Protein AF-A0A6D2K6C4-F1 (afdb_monomer)

Foldseek 3Di:
DCVVPVPDPLAQLQPGHGDDPCCLQAVPPLNVLLQDDPPPRDGPVVLVVLLPPPVDDPLVSVLSVLLSVLSSVLSVVQSVCVVVPHDHDHSVVNNVVSLVVSVVVLVVCVVVVPPSSVCNNVVSVVVD

pLDDT: mean 85.39, std 11.04, range [53.41, 95.69]

Organism: NCBI:txid1685480

Radius of gyration: 16.22 Å; Cα contacts (8 Å, |Δi|>4): 106; chains: 1; bounding box: 40×29×42 Å

InterPro domains:
  IPR026960 Reverse transcriptase zinc-binding domain [PF13966] (2-35)

Sequence (128 aa):
MLSWNIGATGSCIFCGEMESRNHLFLDCEYSEEVWYGEVLLGKWEDMTDLLLDEEQDMIPLFILKYAFQTTVYWIWRERNGRRHGDKPALPTRMQQFIDKQIPNRLTSIRKMGDGRYKAGLQTWFANS

Secondary structure (DSSP, 8-state):
-GGG-TTS-SB-TTTSSB--HHIIIIISHHHHTTS-SGGG-S-HHHHHHHHH-TTS-HHHHHHHHHHHHHHHHHHHHHHHHHHTTPPPPPHHHHHHHHHHHHHHHHHHHHHTT-GGGTTHHHHHHHH-

Structure (mmCIF, N/CA/C/O backbone):
data_AF-A0A6D2K6C4-F1
#
_entry.id   AF-A0A6D2K6C4-F1
#
loop_
_atom_site.group_PDB
_atom_site.id
_atom_site.type_symbol
_atom_site.label_atom_id
_atom_site.label_alt_id
_atom_site.label_comp_id
_atom_site.label_asym_id
_atom_site.label_entity_id
_atom_site.label_seq_id
_atom_site.pdbx_PDB_ins_code
_atom_site.Cartn_x
_atom_site.Cartn_y
_atom_site.Cartn_z
_atom_site.occupancy
_atom_site.B_iso_or_equiv
_atom_site.auth_seq_id
_atom_site.auth_comp_id
_atom_site.auth_asym_id
_atom_site.auth_atom_id
_atom_site.pdbx_PDB_model_num
ATOM 1 N N . MET A 1 1 ? 3.465 -15.328 -11.849 1.00 54.50 1 MET A N 1
ATOM 2 C CA . MET A 1 1 ? 3.067 -14.323 -12.864 1.00 54.50 1 MET A CA 1
ATOM 3 C C . MET A 1 1 ? 3.536 -14.678 -14.277 1.00 54.50 1 MET A C 1
ATOM 5 O O . MET A 1 1 ? 2.765 -14.458 -15.199 1.00 54.50 1 MET A O 1
ATOM 9 N N . LEU A 1 2 ? 4.714 -15.290 -14.464 1.00 55.38 2 LEU A N 1
ATOM 10 C CA . LEU A 1 2 ? 5.190 -15.759 -15.781 1.00 55.38 2 LEU A CA 1
ATOM 11 C C . LEU A 1 2 ? 4.366 -16.902 -16.407 1.00 55.38 2 LEU A C 1
ATOM 13 O O . LEU A 1 2 ? 4.303 -17.011 -17.625 1.00 55.38 2 LEU A O 1
ATOM 17 N N . SER A 1 3 ? 3.679 -17.714 -15.598 1.00 58.47 3 SER A N 1
ATOM 18 C CA . SER A 1 3 ? 2.859 -18.838 -16.081 1.00 58.47 3 SER A CA 1
ATOM 19 C C . SER A 1 3 ? 1.669 -18.430 -16.958 1.00 58.47 3 SER A C 1
ATOM 21 O O . SER A 1 3 ? 1.153 -19.259 -17.697 1.00 58.47 3 SER A O 1
ATOM 23 N N . TRP A 1 4 ? 1.239 -17.167 -16.891 1.00 56.78 4 TRP A N 1
ATOM 24 C CA . TRP A 1 4 ? 0.088 -16.653 -17.640 1.00 56.78 4 TRP A CA 1
ATOM 25 C C . TRP A 1 4 ? 0.481 -15.787 -18.841 1.00 56.78 4 TRP A C 1
ATOM 27 O O . TRP A 1 4 ? -0.388 -15.400 -19.617 1.00 56.78 4 TRP A O 1
ATOM 37 N N . ASN A 1 5 ? 1.766 -15.447 -18.996 1.00 58.19 5 ASN A N 1
ATOM 38 C CA . ASN A 1 5 ? 2.212 -14.571 -20.075 1.00 58.19 5 ASN A CA 1
ATOM 39 C C . ASN A 1 5 ? 3.666 -14.878 -20.464 1.00 58.19 5 ASN A C 1
ATOM 41 O O . ASN A 1 5 ? 4.604 -14.227 -20.008 1.00 58.19 5 ASN A O 1
ATOM 45 N N . ILE A 1 6 ? 3.828 -15.905 -21.302 1.00 56.00 6 ILE A N 1
ATOM 46 C CA . ILE A 1 6 ? 5.114 -16.503 -21.707 1.00 56.00 6 ILE A CA 1
ATOM 47 C C . ILE A 1 6 ? 6.035 -15.489 -22.423 1.00 56.00 6 ILE A C 1
ATOM 49 O O . ILE A 1 6 ? 7.249 -15.659 -22.423 1.00 56.00 6 ILE A O 1
ATOM 53 N N . GLY A 1 7 ? 5.478 -14.410 -22.990 1.00 56.88 7 GLY A N 1
ATOM 54 C CA . GLY A 1 7 ? 6.234 -13.334 -23.649 1.00 56.88 7 GLY A CA 1
ATOM 55 C C . GLY A 1 7 ? 6.576 -12.130 -22.762 1.00 56.88 7 GLY A C 1
ATOM 56 O O . GLY A 1 7 ? 7.207 -11.190 -23.239 1.00 56.88 7 GLY A O 1
ATOM 57 N N . ALA A 1 8 ? 6.151 -12.112 -21.496 1.00 65.06 8 ALA A N 1
ATOM 58 C CA . ALA A 1 8 ? 6.486 -11.024 -20.586 1.00 65.06 8 ALA A CA 1
ATOM 59 C C . ALA A 1 8 ? 7.912 -11.196 -20.054 1.00 65.06 8 ALA A C 1
ATOM 61 O O . ALA A 1 8 ? 8.287 -12.281 -19.610 1.00 65.06 8 ALA A O 1
ATOM 62 N N . THR A 1 9 ? 8.691 -10.112 -20.030 1.00 68.06 9 THR A N 1
ATOM 63 C CA . THR A 1 9 ? 9.965 -10.110 -19.313 1.00 68.06 9 THR A CA 1
ATOM 64 C C . THR A 1 9 ? 9.704 -10.485 -17.855 1.00 68.06 9 THR A C 1
ATOM 66 O O . THR A 1 9 ? 8.817 -9.934 -17.195 1.00 68.06 9 THR A O 1
ATOM 69 N N . GLY A 1 10 ? 10.471 -11.453 -17.353 1.00 83.69 10 GLY A N 1
ATOM 70 C CA . GLY A 1 10 ? 10.444 -11.850 -15.945 1.00 83.69 10 GLY A CA 1
ATOM 71 C C . GLY A 1 10 ? 11.041 -10.806 -15.013 1.00 83.69 10 GLY A C 1
ATOM 72 O O . GLY A 1 10 ? 11.198 -11.097 -13.836 1.00 83.69 10 GLY A O 1
ATOM 73 N N . SER A 1 11 ? 11.388 -9.624 -15.527 1.00 91.75 11 SER A N 1
ATOM 74 C CA . SER A 1 11 ? 11.892 -8.506 -14.752 1.00 91.75 11 SER A CA 1
ATOM 75 C C . SER A 1 11 ? 10.767 -7.626 -14.203 1.00 91.75 11 SER A C 1
ATOM 77 O O . SER A 1 11 ? 9.717 -7.435 -14.827 1.00 91.75 11 SER A O 1
ATOM 79 N N . CYS A 1 12 ? 11.005 -7.077 -13.020 1.00 93.56 12 CYS A N 1
ATOM 80 C CA . CYS A 1 12 ? 10.180 -6.096 -12.354 1.00 93.56 12 CYS A CA 1
ATOM 81 C C . CYS A 1 12 ? 10.267 -4.782 -13.123 1.00 93.56 12 CYS A C 1
ATOM 83 O O . CYS A 1 12 ? 11.354 -4.279 -13.400 1.00 93.56 12 CYS A O 1
ATOM 85 N N . ILE A 1 13 ? 9.116 -4.200 -13.458 1.00 93.94 13 ILE A N 1
ATOM 86 C CA . ILE A 1 13 ? 9.066 -2.947 -14.228 1.00 93.94 13 ILE A CA 1
ATOM 87 C C . ILE A 1 13 ? 9.543 -1.730 -13.414 1.00 93.94 13 ILE A C 1
ATOM 89 O O . ILE A 1 13 ? 9.752 -0.657 -13.973 1.00 93.94 13 ILE A O 1
ATOM 93 N N . PHE A 1 14 ? 9.674 -1.873 -12.095 1.00 94.88 14 PHE A N 1
ATOM 94 C CA . PHE A 1 14 ? 10.074 -0.785 -11.211 1.00 94.88 14 PHE A CA 1
ATOM 95 C C . PHE A 1 14 ? 11.593 -0.661 -11.072 1.00 94.88 14 PHE A C 1
ATOM 97 O O . PHE A 1 14 ? 12.098 0.451 -11.187 1.00 94.88 14 PHE A O 1
ATOM 104 N N . CYS A 1 15 ? 12.310 -1.774 -10.887 1.00 94.19 15 CYS A N 1
ATOM 105 C CA . CYS A 1 15 ? 13.760 -1.777 -10.634 1.00 94.19 15 CYS A CA 1
ATOM 106 C C . CYS A 1 15 ? 14.579 -2.671 -11.586 1.00 94.19 15 CYS A C 1
ATOM 108 O O . CYS A 1 15 ? 15.803 -2.602 -11.590 1.00 94.19 15 CYS A O 1
ATOM 110 N N . GLY A 1 16 ? 13.938 -3.510 -12.408 1.00 93.00 16 GLY A N 1
ATOM 111 C CA . GLY A 1 16 ? 14.611 -4.383 -13.379 1.00 93.00 16 GLY A CA 1
ATOM 112 C C . GLY A 1 16 ? 15.058 -5.759 -12.862 1.00 93.00 16 GLY A C 1
ATOM 113 O O . GLY A 1 16 ? 15.429 -6.599 -13.683 1.00 93.00 16 GLY A O 1
ATOM 114 N N . GLU A 1 17 ? 14.982 -6.034 -11.557 1.00 92.94 17 GLU A N 1
ATOM 115 C CA . GLU A 1 17 ? 15.291 -7.353 -10.970 1.00 92.94 17 GLU A CA 1
ATOM 116 C C . GLU A 1 17 ? 14.248 -8.425 -11.314 1.00 92.94 17 GLU A C 1
ATOM 118 O O . GLU A 1 17 ? 13.241 -8.132 -11.946 1.00 92.94 17 GLU A O 1
ATOM 123 N N . MET A 1 18 ? 14.444 -9.684 -10.908 1.00 91.81 18 MET A N 1
ATOM 124 C CA . MET A 1 18 ? 13.468 -10.748 -11.168 1.00 91.81 18 MET A CA 1
ATOM 125 C C . MET A 1 18 ? 12.143 -10.506 -10.421 1.00 91.81 18 MET A C 1
ATOM 127 O O . MET A 1 18 ? 12.086 -10.492 -9.195 1.00 91.81 18 MET A O 1
ATOM 131 N N . GLU A 1 19 ? 11.044 -10.382 -11.165 1.00 91.50 19 GLU A N 1
ATOM 132 C CA . GLU A 1 19 ? 9.711 -10.166 -10.608 1.00 91.50 19 GLU A CA 1
ATOM 133 C C . GLU A 1 19 ? 9.166 -11.459 -9.980 1.00 91.50 19 GLU A C 1
ATOM 135 O O . GLU A 1 19 ? 8.847 -12.438 -10.662 1.00 91.50 19 GLU A O 1
ATOM 140 N N . SER A 1 20 ? 8.980 -11.431 -8.664 1.00 91.44 20 SER A N 1
ATOM 141 C CA . SER A 1 20 ? 8.198 -12.404 -7.899 1.00 91.44 20 SER A CA 1
ATOM 142 C C . SER A 1 20 ? 7.027 -11.700 -7.199 1.00 91.44 20 SER A C 1
ATOM 144 O O . SER A 1 20 ? 6.905 -10.480 -7.272 1.00 91.44 20 SER A O 1
ATOM 146 N N . ARG A 1 21 ? 6.131 -12.445 -6.533 1.00 90.56 21 ARG A N 1
ATOM 147 C CA . ARG A 1 21 ? 5.068 -11.831 -5.712 1.00 90.56 21 ARG A CA 1
ATOM 148 C C . ARG A 1 21 ? 5.685 -10.981 -4.600 1.00 90.56 21 ARG A C 1
ATOM 150 O O . ARG A 1 21 ? 5.330 -9.818 -4.470 1.00 90.56 21 ARG A O 1
ATOM 157 N N . ASN A 1 22 ? 6.595 -11.575 -3.833 1.00 90.31 22 ASN A N 1
ATOM 158 C CA . ASN A 1 22 ? 7.216 -10.909 -2.693 1.00 90.31 22 ASN A CA 1
ATOM 159 C C . ASN A 1 22 ? 8.051 -9.722 -3.172 1.00 90.31 22 ASN A C 1
ATOM 161 O O . ASN A 1 22 ? 7.868 -8.6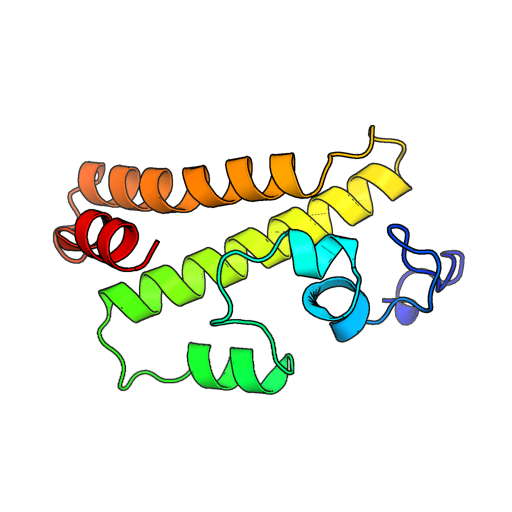30 -2.663 1.00 90.31 22 ASN A O 1
ATOM 165 N N . HIS A 1 23 ? 8.801 -9.875 -4.265 1.00 91.81 23 HIS A N 1
ATOM 166 C CA . HIS A 1 23 ? 9.542 -8.753 -4.825 1.00 91.81 23 HIS A CA 1
ATOM 167 C C . HIS A 1 23 ? 8.615 -7.628 -5.293 1.00 91.81 23 HIS A C 1
ATOM 169 O O . HIS A 1 23 ? 8.785 -6.484 -4.894 1.00 91.81 23 HIS A O 1
ATOM 175 N N . LEU A 1 24 ? 7.592 -7.935 -6.100 1.00 93.19 24 LEU A N 1
ATOM 176 C CA . LEU A 1 24 ? 6.695 -6.907 -6.625 1.00 93.19 24 LEU A CA 1
ATOM 177 C C . LEU A 1 24 ? 6.000 -6.125 -5.510 1.00 93.19 24 LEU A C 1
ATOM 179 O O . LEU A 1 24 ? 5.818 -4.922 -5.651 1.00 93.19 24 LEU A O 1
ATOM 183 N N . PHE A 1 25 ? 5.559 -6.796 -4.450 1.00 91.94 25 PHE A N 1
ATOM 184 C CA . PHE A 1 25 ? 4.758 -6.147 -3.422 1.00 91.94 25 PHE A CA 1
ATOM 185 C C . PHE A 1 25 ? 5.569 -5.666 -2.230 1.00 91.94 25 PHE A C 1
ATOM 187 O O . PHE A 1 25 ? 5.111 -4.719 -1.619 1.00 91.94 25 PHE A O 1
ATOM 194 N N . LEU A 1 26 ? 6.715 -6.261 -1.901 1.00 89.62 26 LEU A N 1
ATOM 195 C CA . LEU A 1 26 ? 7.401 -6.075 -0.615 1.00 89.62 26 LEU A CA 1
ATOM 196 C C . LEU A 1 26 ? 8.887 -5.733 -0.776 1.00 89.62 26 LEU A C 1
ATOM 198 O O . LEU A 1 26 ? 9.334 -4.762 -0.184 1.00 89.62 26 LEU A O 1
ATOM 202 N N . ASP A 1 27 ? 9.632 -6.494 -1.587 1.00 90.12 27 ASP A N 1
ATOM 203 C CA . ASP A 1 27 ? 11.104 -6.378 -1.629 1.00 90.12 27 ASP A CA 1
ATOM 204 C C . ASP A 1 27 ? 11.619 -5.348 -2.655 1.00 90.12 27 ASP A C 1
ATOM 206 O O . ASP A 1 27 ? 12.804 -5.032 -2.689 1.00 90.12 27 ASP A O 1
ATOM 210 N N . CYS A 1 28 ? 10.767 -4.867 -3.563 1.00 93.00 28 CYS A N 1
ATOM 211 C CA . CYS A 1 28 ? 11.157 -3.865 -4.551 1.00 93.00 28 CYS A CA 1
ATOM 212 C C . CYS A 1 28 ? 11.238 -2.479 -3.903 1.00 93.00 28 CYS A C 1
ATOM 214 O O . CYS A 1 28 ? 10.253 -2.047 -3.317 1.00 93.00 28 CYS A O 1
ATOM 216 N N . GLU A 1 29 ? 12.335 -1.746 -4.129 1.00 92.62 29 GLU A N 1
ATOM 217 C CA . GLU A 1 29 ? 12.562 -0.374 -3.629 1.00 92.62 29 GLU A CA 1
ATOM 218 C C . GLU A 1 29 ? 11.353 0.551 -3.852 1.00 92.62 29 GLU A C 1
ATOM 220 O O . GLU A 1 29 ? 10.884 1.216 -2.934 1.00 92.62 29 GLU A O 1
ATOM 225 N N . TYR A 1 30 ? 10.761 0.517 -5.054 1.00 93.81 30 TYR A N 1
ATOM 226 C CA . TYR A 1 30 ? 9.549 1.288 -5.341 1.00 93.81 30 TYR A CA 1
ATOM 227 C C . TYR A 1 30 ? 8.390 0.913 -4.415 1.00 93.81 30 TYR A C 1
ATOM 229 O O . TYR A 1 30 ? 7.663 1.785 -3.958 1.00 93.81 30 TYR A O 1
ATOM 237 N N . SER A 1 31 ? 8.172 -0.380 -4.187 1.00 92.44 31 SER A N 1
ATOM 238 C CA . SER A 1 31 ? 7.052 -0.874 -3.389 1.00 92.44 31 S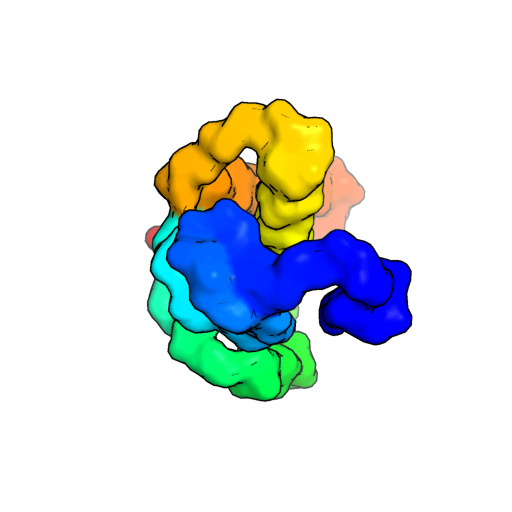ER A CA 1
ATOM 239 C C . SER A 1 31 ? 7.284 -0.668 -1.898 1.00 92.44 31 SER A C 1
ATOM 241 O O . SER A 1 31 ? 6.341 -0.298 -1.204 1.00 92.44 31 SER A O 1
ATOM 243 N N . GLU A 1 32 ? 8.519 -0.836 -1.426 1.00 89.69 32 GLU A N 1
ATOM 244 C CA . GLU A 1 32 ? 8.940 -0.522 -0.059 1.00 89.69 32 GLU A CA 1
ATOM 245 C C . GLU A 1 32 ? 8.634 0.943 0.277 1.00 89.69 32 GLU A C 1
ATOM 247 O O . GLU A 1 32 ? 7.984 1.222 1.282 1.00 89.69 32 GLU A O 1
ATOM 252 N N . GLU A 1 33 ? 8.964 1.868 -0.630 1.00 90.12 33 GLU A N 1
ATOM 253 C CA . GLU A 1 33 ? 8.601 3.280 -0.495 1.00 90.12 33 GLU A CA 1
ATOM 254 C C . GLU A 1 33 ? 7.090 3.544 -0.575 1.00 90.12 33 GLU A C 1
ATOM 256 O O . GLU A 1 33 ? 6.639 4.602 -0.154 1.00 90.12 33 GLU A O 1
ATOM 261 N N . VAL A 1 34 ? 6.277 2.655 -1.151 1.00 90.69 34 VAL A N 1
ATOM 262 C CA . VAL A 1 34 ? 4.819 2.858 -1.243 1.00 90.69 34 VAL A CA 1
ATOM 263 C C . VAL A 1 34 ? 4.099 2.438 0.035 1.00 90.69 34 VAL A C 1
ATOM 265 O O . VAL A 1 34 ? 3.035 2.991 0.334 1.00 90.69 34 VAL A O 1
ATOM 268 N N . TRP A 1 35 ? 4.635 1.479 0.789 1.00 86.62 35 TRP A N 1
ATOM 269 C CA . TRP A 1 35 ? 4.028 1.076 2.052 1.00 86.62 35 TRP A CA 1
ATOM 270 C C . TRP A 1 35 ? 4.016 2.229 3.056 1.00 86.62 35 TRP A C 1
ATOM 272 O O . TRP A 1 35 ? 4.932 3.047 3.136 1.00 86.62 35 TRP A O 1
ATOM 282 N N . TYR A 1 36 ? 2.923 2.297 3.812 1.00 65.06 36 TYR A N 1
ATOM 283 C CA . TYR A 1 36 ? 2.750 3.248 4.897 1.00 65.06 36 TYR A CA 1
ATOM 284 C C . TYR A 1 36 ? 3.037 2.543 6.222 1.00 65.06 36 TYR A C 1
ATOM 286 O O . TYR A 1 36 ? 2.318 1.612 6.587 1.00 65.06 36 TYR A O 1
ATOM 294 N N . GLY A 1 37 ? 4.058 3.011 6.941 1.00 60.47 37 GLY A N 1
ATOM 295 C CA . GLY A 1 37 ? 4.430 2.500 8.258 1.00 60.47 37 GLY A CA 1
ATOM 296 C C . GLY A 1 37 ? 5.155 1.148 8.232 1.00 60.47 37 GLY A C 1
ATOM 297 O O . GLY A 1 37 ? 4.930 0.295 7.378 1.00 60.47 37 GLY A O 1
ATOM 298 N N . GLU A 1 38 ? 6.019 0.938 9.224 1.00 53.41 38 GLU A N 1
ATOM 299 C CA . GLU A 1 38 ? 6.838 -0.277 9.376 1.00 53.41 38 GLU A CA 1
ATOM 300 C C . GLU A 1 38 ? 6.013 -1.551 9.640 1.00 53.41 38 GLU A C 1
ATOM 302 O O . GLU A 1 38 ? 6.526 -2.660 9.522 1.00 53.41 38 GLU A O 1
ATOM 307 N N . VAL A 1 39 ? 4.723 -1.409 9.972 1.00 53.53 39 VAL A N 1
ATOM 308 C CA . VAL A 1 39 ? 3.833 -2.492 10.439 1.00 53.53 39 VAL A CA 1
ATOM 309 C C . VAL A 1 39 ? 3.652 -3.621 9.415 1.00 53.53 39 VAL A C 1
ATOM 311 O O . VAL A 1 39 ? 3.235 -4.715 9.784 1.00 53.53 39 VAL A O 1
ATOM 314 N N . LEU A 1 40 ? 3.978 -3.393 8.141 1.00 60.28 40 LEU A N 1
ATOM 315 C CA . LEU A 1 40 ? 3.796 -4.375 7.068 1.00 60.28 40 LEU A CA 1
ATOM 316 C C . LEU A 1 40 ? 5.097 -4.738 6.339 1.00 60.28 40 LEU A C 1
ATOM 318 O O . LEU A 1 40 ? 5.041 -5.346 5.275 1.00 60.28 40 LEU A O 1
ATOM 322 N N . LEU A 1 41 ? 6.268 -4.398 6.883 1.00 60.94 41 LEU A N 1
ATOM 323 C CA . LEU A 1 41 ? 7.549 -4.779 6.283 1.00 60.94 41 LEU A CA 1
ATOM 324 C C . LEU A 1 41 ? 7.985 -6.149 6.829 1.00 60.94 41 LEU A C 1
ATOM 326 O O . LEU A 1 41 ? 8.549 -6.263 7.914 1.00 60.94 41 LEU A O 1
ATOM 330 N N . GLY A 1 42 ? 7.674 -7.211 6.086 1.00 68.12 42 GLY A N 1
ATOM 331 C CA . GLY A 1 42 ? 7.959 -8.599 6.463 1.00 68.12 42 GLY A CA 1
ATOM 332 C C . GLY A 1 42 ? 7.740 -9.566 5.304 1.00 68.12 42 GLY A C 1
ATOM 333 O O . GLY A 1 42 ? 7.637 -9.148 4.151 1.00 68.12 42 GLY A O 1
ATOM 334 N N . LYS A 1 43 ? 7.646 -10.873 5.577 1.00 79.31 43 LYS A N 1
ATOM 335 C CA . LYS A 1 43 ? 7.266 -11.835 4.533 1.00 79.31 43 LYS A CA 1
ATOM 336 C C . LYS A 1 43 ? 5.770 -11.733 4.265 1.00 79.31 43 LYS A C 1
ATOM 338 O O . LYS A 1 43 ? 4.981 -11.385 5.139 1.00 79.31 43 LYS A O 1
ATOM 343 N N . TRP A 1 44 ? 5.369 -12.090 3.048 1.00 85.44 44 TRP A N 1
ATOM 344 C CA . TRP A 1 44 ? 3.956 -12.128 2.670 1.00 85.44 44 TRP A CA 1
ATOM 345 C C . TRP A 1 44 ? 3.130 -12.993 3.631 1.00 85.44 44 TRP A C 1
ATOM 347 O O . TRP A 1 44 ? 1.992 -12.658 3.946 1.00 85.44 44 TRP A O 1
ATOM 357 N N . GLU A 1 45 ? 3.717 -14.097 4.088 1.00 87.62 45 GLU A N 1
ATOM 358 C CA . GLU A 1 45 ? 3.112 -15.042 5.021 1.00 87.62 45 GLU A CA 1
ATOM 359 C C . GLU A 1 45 ? 2.804 -14.387 6.379 1.00 87.62 45 GLU A C 1
ATOM 361 O O . GLU A 1 45 ? 1.680 -14.499 6.866 1.00 87.62 45 GLU A O 1
ATOM 366 N N . ASP A 1 46 ? 3.738 -13.600 6.920 1.00 83.81 46 ASP A N 1
ATOM 367 C CA . ASP A 1 46 ? 3.561 -12.898 8.199 1.00 83.81 46 ASP A CA 1
ATOM 368 C C . ASP A 1 46 ? 2.404 -11.885 8.120 1.00 83.81 46 ASP A C 1
ATOM 370 O O . ASP A 1 46 ? 1.595 -11.759 9.041 1.00 83.81 46 ASP A O 1
ATOM 374 N N . MET A 1 47 ? 2.269 -11.193 6.981 1.00 83.69 47 MET A N 1
ATOM 375 C CA . MET A 1 47 ? 1.137 -10.291 6.742 1.00 83.69 47 MET A CA 1
ATOM 376 C C . MET A 1 47 ? -0.175 -11.050 6.657 1.00 83.69 47 MET A C 1
ATOM 378 O O . MET A 1 47 ? -1.177 -10.598 7.203 1.00 83.69 47 MET A O 1
ATOM 382 N N . THR A 1 48 ? -0.202 -12.193 5.968 1.00 86.44 48 THR A N 1
ATOM 383 C CA . THR A 1 48 ? -1.429 -12.989 5.896 1.00 86.44 48 THR A CA 1
ATOM 384 C C . THR A 1 48 ? -1.847 -13.503 7.264 1.00 86.44 48 THR A C 1
ATOM 386 O O . THR A 1 48 ? -3.036 -13.443 7.563 1.00 86.44 48 THR A O 1
ATOM 389 N N . ASP A 1 49 ? -0.903 -13.916 8.105 1.00 88.81 49 ASP A N 1
ATOM 390 C CA . ASP A 1 49 ? -1.197 -14.375 9.462 1.00 88.81 49 ASP A CA 1
ATOM 391 C C . ASP A 1 49 ? -1.769 -13.232 10.312 1.00 88.81 49 ASP A C 1
ATOM 393 O O . ASP A 1 49 ? -2.831 -13.386 10.914 1.00 88.81 49 ASP A O 1
ATOM 397 N N . LEU A 1 50 ? -1.158 -12.041 10.259 1.00 86.38 50 LEU A N 1
ATOM 398 C CA . LEU A 1 50 ? -1.659 -10.851 10.956 1.00 86.38 50 LEU A CA 1
ATOM 399 C C . LEU A 1 50 ? -3.066 -10.438 10.488 1.00 86.38 50 LEU A C 1
ATOM 401 O O . LEU A 1 50 ? -3.885 -9.979 11.279 1.00 86.38 50 LEU A O 1
ATOM 405 N N . LEU A 1 51 ? -3.362 -10.591 9.195 1.00 88.12 51 LEU A N 1
ATOM 406 C CA . LEU A 1 51 ? -4.674 -10.277 8.623 1.00 88.12 51 LEU A CA 1
ATOM 407 C C . LEU A 1 51 ? -5.743 -11.321 8.972 1.00 88.12 51 LEU A C 1
ATOM 409 O O . LEU A 1 51 ? -6.936 -11.018 8.890 1.00 88.12 51 LEU A O 1
ATOM 413 N N . LEU A 1 52 ? -5.350 -12.549 9.298 1.00 89.56 52 LEU A N 1
ATOM 414 C CA . LEU A 1 52 ? -6.262 -13.638 9.654 1.00 89.56 52 LEU A CA 1
ATOM 415 C C . LEU A 1 52 ? -6.492 -13.751 11.164 1.00 89.56 52 LEU A C 1
ATOM 417 O O . LEU A 1 52 ? -7.403 -14.465 11.574 1.00 89.56 52 LEU A O 1
ATOM 421 N N . ASP A 1 53 ? -5.721 -13.026 11.967 1.00 88.75 53 ASP A N 1
ATOM 422 C CA . ASP A 1 53 ? -5.884 -12.942 13.411 1.00 88.75 53 ASP A CA 1
ATOM 423 C C . ASP A 1 53 ? -7.177 -12.192 13.793 1.00 88.75 53 ASP A C 1
ATOM 425 O O . ASP A 1 53 ? -7.262 -10.961 13.777 1.00 88.75 53 ASP A O 1
ATOM 429 N N . GLU A 1 54 ? -8.221 -12.962 14.109 1.00 84.69 54 GLU A N 1
ATOM 430 C CA . GLU A 1 54 ? -9.521 -12.448 14.550 1.00 84.69 54 GLU A CA 1
ATOM 431 C C . GLU A 1 54 ? -9.573 -12.123 16.053 1.00 84.69 54 GLU A C 1
ATOM 433 O O . GLU A 1 54 ? -10.605 -11.643 16.522 1.00 84.69 54 GLU A O 1
ATOM 438 N N . GLU A 1 55 ? -8.488 -12.335 16.812 1.00 88.94 55 GLU A N 1
ATOM 439 C CA . GLU A 1 55 ? -8.417 -11.910 18.219 1.00 88.94 55 GLU A CA 1
ATOM 440 C C . GLU A 1 55 ? -8.267 -10.383 18.350 1.00 88.94 55 GLU A C 1
ATOM 442 O O . GLU A 1 55 ? -8.517 -9.812 19.414 1.00 88.94 55 GLU A O 1
ATOM 447 N N . GLN A 1 56 ? -7.908 -9.704 17.256 1.00 84.56 56 GLN A N 1
ATOM 448 C CA . GLN A 1 56 ? -7.766 -8.253 17.192 1.00 84.56 56 GLN A CA 1
ATOM 449 C C . GLN A 1 56 ? -9.110 -7.519 17.211 1.00 84.56 56 GLN A C 1
ATOM 451 O O . GLN A 1 56 ? -10.121 -7.961 16.657 1.00 84.56 56 GLN A O 1
ATOM 456 N N . ASP A 1 57 ? -9.093 -6.303 17.759 1.00 89.31 57 ASP A N 1
ATOM 457 C CA . ASP A 1 57 ? -10.242 -5.406 17.709 1.00 89.31 57 ASP A CA 1
ATOM 458 C C . ASP A 1 57 ? -10.707 -5.167 16.260 1.00 89.31 57 ASP A C 1
ATOM 460 O O . ASP A 1 57 ? -9.925 -4.863 15.355 1.00 89.31 57 ASP A O 1
ATOM 464 N N . MET A 1 58 ? -12.027 -5.217 16.052 1.00 89.50 58 MET A N 1
ATOM 465 C CA . MET A 1 58 ? -12.662 -5.123 14.730 1.00 89.50 58 MET A CA 1
ATOM 466 C C . MET A 1 58 ? -12.205 -3.904 13.910 1.00 89.50 58 MET A C 1
ATOM 468 O O . MET A 1 58 ? -12.036 -4.004 12.695 1.00 89.50 58 MET A O 1
ATOM 472 N N . ILE A 1 59 ? -12.060 -2.734 14.544 1.00 89.62 59 ILE A N 1
ATOM 473 C CA . ILE A 1 59 ? -11.733 -1.482 13.846 1.00 89.62 59 ILE A CA 1
ATOM 474 C C . ILE A 1 59 ? -10.262 -1.465 13.390 1.00 89.62 59 ILE A C 1
ATOM 476 O O . ILE A 1 59 ? -10.050 -1.257 12.193 1.00 89.62 59 ILE A O 1
ATOM 480 N N . PRO A 1 60 ? -9.261 -1.695 14.267 1.00 88.50 60 PRO A N 1
ATOM 481 C CA . PRO A 1 60 ? -7.874 -1.902 13.850 1.00 88.50 60 PRO A CA 1
ATOM 482 C C . PRO A 1 60 ? -7.723 -2.979 12.774 1.00 88.50 60 PRO A C 1
ATOM 484 O O . PRO A 1 60 ? -7.125 -2.702 11.736 1.00 88.50 60 PRO A O 1
ATOM 487 N N . LEU A 1 61 ? -8.350 -4.148 12.951 1.00 89.81 61 LEU A N 1
ATOM 488 C CA . LEU A 1 61 ? -8.280 -5.240 11.978 1.00 89.81 61 LEU A CA 1
ATOM 489 C C . LEU A 1 61 ? -8.877 -4.842 10.621 1.00 89.81 61 LEU A C 1
ATOM 491 O O . LEU A 1 61 ? -8.332 -5.163 9.566 1.00 89.81 61 LEU A O 1
ATOM 495 N N . PHE A 1 62 ? -9.992 -4.105 10.621 1.00 90.06 62 PHE A N 1
ATOM 496 C CA . PHE A 1 62 ? -10.577 -3.568 9.394 1.00 90.06 62 PHE A CA 1
ATOM 497 C C . PHE A 1 62 ? -9.640 -2.577 8.698 1.00 90.06 62 PHE A C 1
ATOM 499 O O . PHE A 1 62 ? -9.468 -2.656 7.482 1.00 90.06 62 PHE A O 1
ATOM 506 N N . ILE A 1 63 ? -9.052 -1.644 9.451 1.00 89.12 63 ILE A N 1
ATOM 507 C CA . ILE A 1 63 ? -8.114 -0.652 8.917 1.00 89.12 63 ILE A CA 1
ATOM 508 C C . ILE A 1 63 ? -6.905 -1.358 8.309 1.00 89.12 63 ILE A C 1
ATOM 510 O O . ILE A 1 63 ? -6.560 -1.064 7.168 1.00 89.12 63 ILE A O 1
ATOM 514 N N . LEU A 1 64 ? -6.330 -2.326 9.022 1.00 88.44 64 LEU A N 1
ATOM 515 C CA . LEU A 1 64 ? -5.203 -3.130 8.568 1.00 88.44 64 LEU A CA 1
ATOM 516 C C . LEU A 1 64 ? -5.528 -3.865 7.258 1.00 88.44 64 LEU A C 1
ATOM 518 O O . LEU A 1 64 ? -4.821 -3.703 6.262 1.00 88.44 64 LEU A O 1
ATOM 522 N N . LYS A 1 65 ? -6.649 -4.601 7.219 1.00 89.69 65 LYS A N 1
ATOM 523 C CA . LYS A 1 65 ? -7.135 -5.303 6.015 1.00 89.69 65 LYS A CA 1
ATOM 524 C C . LYS A 1 65 ? -7.336 -4.358 4.841 1.00 89.69 65 LYS A C 1
ATOM 526 O O . LYS A 1 65 ? -6.932 -4.661 3.717 1.00 89.69 65 LYS A O 1
ATOM 531 N N . TYR A 1 66 ? -7.963 -3.215 5.091 1.00 90.56 66 TYR A N 1
ATOM 532 C CA . TYR A 1 66 ? -8.271 -2.255 4.043 1.00 90.56 66 TYR A CA 1
ATOM 533 C C . TYR A 1 66 ? -7.014 -1.547 3.523 1.00 90.56 66 TYR A C 1
ATOM 535 O O . TYR A 1 66 ? -6.892 -1.357 2.311 1.00 90.56 66 TYR A O 1
ATOM 543 N N . ALA A 1 67 ? -6.072 -1.199 4.404 1.00 88.75 67 ALA A N 1
ATOM 544 C CA . ALA A 1 67 ? -4.780 -0.630 4.038 1.00 88.75 67 ALA A CA 1
ATOM 545 C C . ALA A 1 67 ? -3.984 -1.613 3.173 1.00 88.75 67 ALA A C 1
ATOM 547 O O . ALA A 1 67 ? -3.620 -1.271 2.050 1.00 88.75 67 ALA A O 1
ATOM 548 N N . PHE A 1 68 ? -3.840 -2.862 3.627 1.00 90.00 68 PHE A N 1
ATOM 549 C CA . PHE A 1 68 ? -3.175 -3.924 2.873 1.00 90.00 68 PHE A CA 1
ATOM 550 C C . PHE A 1 68 ? -3.782 -4.111 1.478 1.00 90.00 68 PHE A C 1
ATOM 552 O O . PHE A 1 68 ? -3.079 -4.041 0.468 1.00 90.00 68 PHE A O 1
ATOM 559 N N . GLN A 1 69 ? -5.106 -4.287 1.400 1.00 91.44 69 GLN A N 1
ATOM 560 C CA . GLN A 1 69 ? -5.801 -4.477 0.127 1.00 91.44 69 GLN A CA 1
ATOM 561 C C . GLN A 1 69 ? -5.609 -3.280 -0.813 1.00 91.44 69 GLN A C 1
ATOM 563 O O . GLN A 1 69 ? -5.390 -3.460 -2.013 1.00 91.44 69 GLN A O 1
ATOM 568 N N . THR A 1 70 ? -5.703 -2.062 -0.275 1.00 91.81 70 THR A N 1
ATOM 569 C CA . THR A 1 70 ? -5.550 -0.828 -1.047 1.00 91.81 70 THR A CA 1
ATOM 570 C C . THR A 1 70 ? -4.138 -0.733 -1.619 1.00 91.81 70 THR A C 1
ATOM 572 O O . THR A 1 70 ? -3.993 -0.535 -2.826 1.00 91.81 70 THR A O 1
ATOM 575 N N . THR A 1 71 ? -3.106 -0.940 -0.802 1.00 91.69 71 THR A N 1
ATOM 576 C CA . THR A 1 71 ? -1.707 -0.857 -1.237 1.00 91.69 71 THR A CA 1
ATOM 577 C C . THR A 1 71 ? -1.375 -1.893 -2.307 1.00 91.69 71 THR A C 1
ATOM 579 O O . THR A 1 71 ? -0.906 -1.526 -3.386 1.00 91.69 71 THR A O 1
ATOM 582 N N . VAL A 1 72 ? -1.718 -3.168 -2.080 1.00 92.69 72 VAL A N 1
ATOM 583 C CA . VAL A 1 72 ? -1.507 -4.248 -3.063 1.00 92.69 72 VAL A CA 1
ATOM 584 C C . VAL A 1 72 ? -2.188 -3.922 -4.393 1.00 92.69 72 VAL A C 1
ATOM 586 O O . VAL A 1 72 ? -1.585 -4.067 -5.459 1.00 92.69 72 VAL A O 1
ATOM 589 N N . TYR A 1 73 ? -3.435 -3.445 -4.347 1.00 94.00 73 TYR A N 1
ATOM 590 C CA . TYR A 1 73 ? -4.170 -3.062 -5.549 1.00 94.00 73 TYR A CA 1
ATOM 591 C C . TYR A 1 73 ? -3.471 -1.934 -6.319 1.00 94.00 73 TYR A C 1
ATOM 593 O O . TYR A 1 73 ? -3.318 -2.030 -7.538 1.00 94.00 73 TYR A O 1
ATOM 601 N N . TRP A 1 74 ? -3.043 -0.873 -5.634 1.00 93.75 74 TRP A N 1
ATOM 602 C CA . TRP A 1 74 ? -2.426 0.284 -6.282 1.00 93.75 74 TRP A CA 1
ATOM 603 C C . TRP A 1 74 ? -1.045 -0.026 -6.860 1.00 93.75 74 TRP A C 1
ATOM 605 O O . TRP A 1 74 ? -0.776 0.383 -7.990 1.00 93.75 74 TRP A O 1
ATOM 615 N N . ILE A 1 75 ? -0.224 -0.821 -6.167 1.00 94.44 75 ILE A N 1
ATOM 616 C CA . ILE A 1 75 ? 1.055 -1.322 -6.696 1.00 94.44 75 ILE A CA 1
ATOM 617 C C . ILE A 1 75 ? 0.813 -2.155 -7.959 1.00 94.44 75 ILE A C 1
ATOM 619 O O . ILE A 1 75 ? 1.439 -1.928 -8.996 1.00 94.44 75 ILE A O 1
ATOM 623 N N . TRP A 1 76 ? -0.139 -3.092 -7.913 1.00 95.31 76 TRP A N 1
ATOM 624 C CA . TRP A 1 76 ? -0.469 -3.924 -9.070 1.00 95.31 76 TRP A CA 1
ATOM 625 C C . TRP A 1 76 ? -0.992 -3.093 -10.252 1.00 95.31 76 TRP A C 1
ATOM 627 O O . TRP A 1 76 ? -0.600 -3.319 -11.402 1.00 95.31 76 TRP A O 1
ATOM 637 N N . ARG A 1 77 ? -1.851 -2.104 -9.979 1.00 95.25 77 ARG A N 1
ATOM 638 C CA . ARG A 1 77 ? -2.382 -1.178 -10.985 1.00 95.25 77 ARG A CA 1
ATOM 639 C C . ARG A 1 77 ? -1.267 -0.363 -11.633 1.00 95.25 77 ARG A C 1
ATOM 641 O O . ARG A 1 77 ? -1.241 -0.271 -12.855 1.00 95.25 77 ARG A O 1
ATOM 648 N N . GLU A 1 78 ? -0.354 0.191 -10.842 1.00 95.69 78 GLU A N 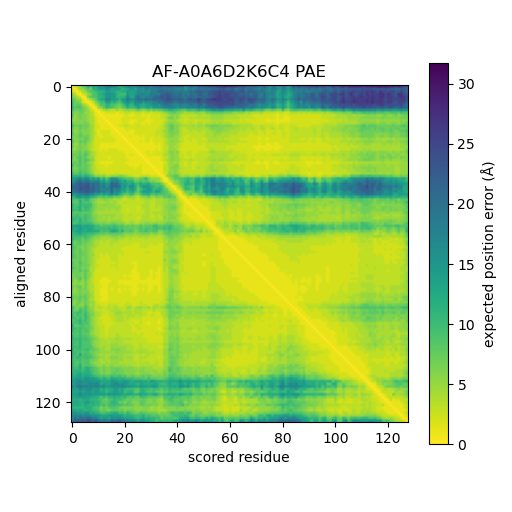1
ATOM 649 C CA . GLU A 1 78 ? 0.803 0.952 -11.326 1.00 95.69 78 GLU A CA 1
ATOM 650 C C . GLU A 1 78 ? 1.720 0.086 -12.191 1.00 95.69 78 GLU A C 1
ATOM 652 O O . GLU A 1 78 ? 2.077 0.469 -13.307 1.00 95.69 78 GLU A O 1
ATOM 657 N N . ARG A 1 79 ? 2.042 -1.126 -11.720 1.00 94.50 79 ARG A N 1
ATOM 658 C CA . ARG A 1 79 ? 2.838 -2.110 -12.462 1.00 94.50 79 ARG A CA 1
ATOM 659 C C . ARG A 1 79 ? 2.234 -2.375 -13.837 1.00 94.50 79 ARG A C 1
ATOM 661 O O . ARG A 1 79 ? 2.952 -2.399 -14.838 1.00 94.50 79 ARG A O 1
ATOM 668 N N . ASN A 1 80 ? 0.923 -2.593 -13.901 1.00 93.88 80 ASN A N 1
ATOM 669 C CA . ASN A 1 80 ? 0.239 -2.835 -15.168 1.00 93.88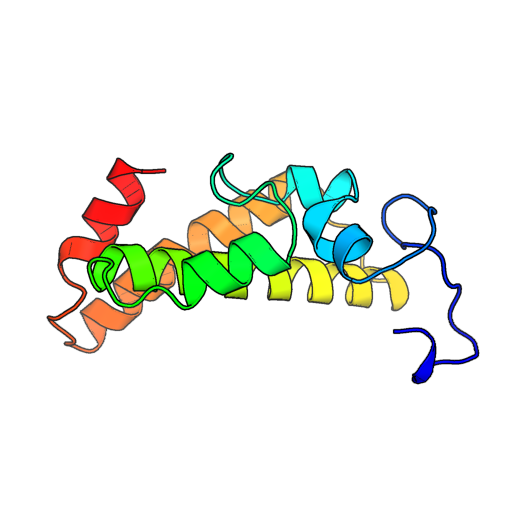 80 ASN A CA 1
ATOM 670 C C . ASN A 1 80 ? 0.182 -1.590 -16.046 1.00 93.88 80 ASN A C 1
ATOM 672 O O . ASN A 1 80 ? 0.464 -1.698 -17.235 1.00 93.88 80 ASN A O 1
ATOM 676 N N . GLY A 1 81 ? -0.113 -0.425 -15.470 1.00 94.88 81 GLY A N 1
ATOM 677 C CA . GLY A 1 81 ? -0.111 0.843 -16.193 1.00 94.88 81 GLY A CA 1
ATOM 678 C C . GLY A 1 81 ? 1.218 1.068 -16.908 1.00 94.88 81 GLY A C 1
ATOM 679 O O . GLY A 1 81 ? 1.238 1.224 -18.127 1.00 94.88 81 GLY A O 1
ATOM 680 N N . ARG A 1 82 ? 2.348 0.964 -16.193 1.00 94.31 82 ARG A N 1
ATOM 681 C CA . ARG A 1 82 ? 3.688 1.121 -16.792 1.00 94.31 82 ARG A CA 1
ATOM 682 C C . ARG A 1 82 ? 3.952 0.133 -17.924 1.00 94.31 82 ARG A C 1
ATOM 684 O O . ARG A 1 82 ? 4.486 0.519 -18.960 1.00 94.31 82 ARG A O 1
ATOM 691 N N . ARG A 1 83 ? 3.546 -1.131 -17.764 1.00 90.38 83 ARG A N 1
ATOM 692 C CA . ARG A 1 83 ? 3.674 -2.150 -18.825 1.00 90.38 83 ARG A CA 1
ATOM 693 C C . ARG A 1 83 ? 2.830 -1.842 -20.061 1.00 90.38 83 ARG A C 1
ATOM 695 O O . ARG A 1 83 ? 3.188 -2.279 -21.150 1.00 90.38 83 ARG A O 1
ATOM 702 N N . HIS A 1 84 ? 1.740 -1.100 -19.901 1.00 91.25 84 HIS A N 1
ATOM 703 C CA . HIS A 1 84 ? 0.870 -0.660 -20.990 1.00 91.25 84 HIS A CA 1
ATOM 704 C C . HIS A 1 84 ? 1.158 0.775 -21.465 1.00 91.25 84 HIS A C 1
ATOM 706 O O . HIS A 1 84 ? 0.427 1.291 -22.306 1.00 91.25 84 HIS A O 1
ATOM 712 N N . GLY A 1 85 ? 2.247 1.392 -20.992 1.00 92.69 85 GLY A N 1
ATOM 713 C CA . GLY A 1 85 ? 2.703 2.705 -21.449 1.00 92.69 85 GLY A CA 1
ATOM 714 C C . GLY A 1 85 ? 2.134 3.899 -20.680 1.00 92.69 85 GLY A C 1
ATOM 715 O O . GLY A 1 85 ? 2.335 5.036 -21.111 1.00 92.69 85 GLY A O 1
ATOM 716 N N . ASP A 1 86 ? 1.460 3.682 -19.547 1.00 95.62 86 ASP A N 1
ATOM 717 C CA . ASP A 1 86 ? 1.089 4.782 -18.657 1.00 95.62 86 ASP A CA 1
ATOM 718 C C . ASP A 1 86 ? 2.339 5.459 -18.086 1.00 95.62 86 ASP A C 1
ATOM 720 O O . ASP A 1 86 ? 3.392 4.847 -17.877 1.00 95.62 86 ASP A O 1
ATOM 724 N N . LYS A 1 87 ? 2.207 6.756 -17.794 1.00 94.88 87 LYS A N 1
ATOM 725 C CA . LYS A 1 87 ? 3.283 7.540 -17.185 1.00 94.88 87 LYS A CA 1
ATOM 726 C C . LYS A 1 87 ? 3.560 7.037 -15.760 1.00 94.88 87 LYS A C 1
ATOM 728 O O . LYS A 1 87 ? 2.624 7.045 -14.960 1.00 94.88 87 LYS A O 1
ATOM 733 N N . PRO A 1 88 ? 4.818 6.695 -15.420 1.00 95.12 88 PRO A N 1
ATOM 734 C CA . PRO A 1 88 ? 5.192 6.294 -14.068 1.00 95.12 88 PRO A CA 1
ATOM 735 C C . PRO A 1 88 ? 4.800 7.336 -13.015 1.00 95.12 88 PRO A C 1
ATOM 737 O O . PRO A 1 88 ? 5.108 8.523 -13.156 1.00 95.12 88 PRO A O 1
ATOM 740 N N . ALA A 1 89 ? 4.148 6.892 -11.943 1.00 94.75 89 ALA A N 1
ATOM 741 C CA . ALA A 1 89 ? 3.912 7.697 -10.753 1.00 94.75 89 ALA A CA 1
ATOM 742 C C . ALA A 1 89 ? 5.056 7.522 -9.744 1.00 94.75 89 ALA A C 1
ATOM 744 O O . ALA A 1 89 ? 5.528 6.410 -9.518 1.00 94.75 89 ALA A O 1
ATOM 745 N N . LEU A 1 90 ? 5.474 8.611 -9.092 1.00 94.25 90 LEU A N 1
ATOM 746 C CA . LEU A 1 90 ? 6.433 8.544 -7.982 1.00 94.25 90 LEU A CA 1
ATOM 747 C C . LEU A 1 90 ? 5.848 7.753 -6.794 1.00 94.25 90 LEU A C 1
ATOM 749 O O . LEU A 1 90 ? 4.638 7.875 -6.562 1.00 94.25 90 LEU A O 1
ATOM 753 N N . PRO A 1 91 ? 6.673 7.018 -6.019 1.00 92.94 91 PRO A N 1
ATOM 754 C CA . PRO A 1 91 ? 6.219 6.297 -4.823 1.00 92.94 91 PRO A CA 1
ATOM 755 C C . PRO A 1 91 ? 5.463 7.210 -3.853 1.00 92.94 91 PRO A C 1
ATOM 757 O O . PRO A 1 91 ? 4.326 6.933 -3.482 1.00 92.94 91 PRO A O 1
ATOM 760 N N . THR A 1 92 ? 6.018 8.394 -3.586 1.00 91.38 92 THR A N 1
ATOM 761 C CA . THR A 1 92 ? 5.419 9.428 -2.724 1.00 91.38 92 THR A CA 1
ATOM 762 C C . THR A 1 92 ? 4.028 9.872 -3.169 1.00 91.38 92 THR A C 1
ATOM 764 O O . THR A 1 92 ? 3.149 10.151 -2.353 1.00 91.38 92 THR A O 1
ATOM 767 N N . ARG A 1 93 ? 3.780 9.920 -4.481 1.00 91.31 93 ARG A N 1
ATOM 768 C CA . ARG A 1 93 ? 2.451 10.233 -5.011 1.00 91.31 93 ARG A CA 1
ATOM 769 C C . ARG A 1 93 ? 1.480 9.080 -4.767 1.00 91.31 93 ARG 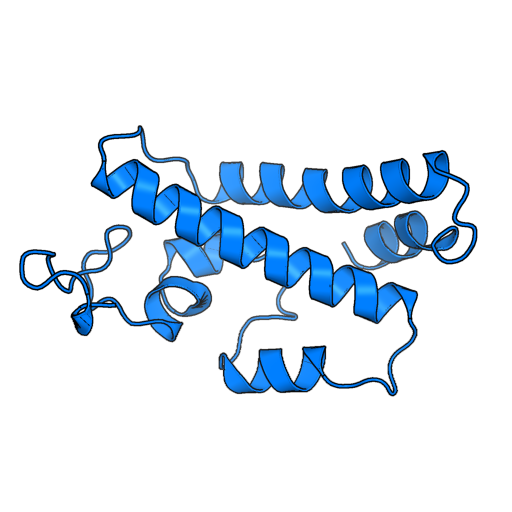A C 1
ATOM 771 O O . ARG A 1 93 ? 0.302 9.333 -4.524 1.00 91.31 93 ARG A O 1
ATOM 778 N N . MET A 1 94 ? 1.956 7.841 -4.850 1.00 91.12 94 MET A N 1
ATOM 779 C CA . MET A 1 94 ? 1.152 6.657 -4.563 1.00 91.12 94 MET A CA 1
ATOM 780 C C . MET A 1 94 ? 0.787 6.577 -3.078 1.00 91.12 94 MET A C 1
ATOM 782 O O . MET A 1 94 ? -0.389 6.383 -2.775 1.00 91.12 94 MET A O 1
ATOM 786 N N . GLN A 1 95 ? 1.743 6.838 -2.180 1.00 89.25 95 GLN A N 1
ATOM 7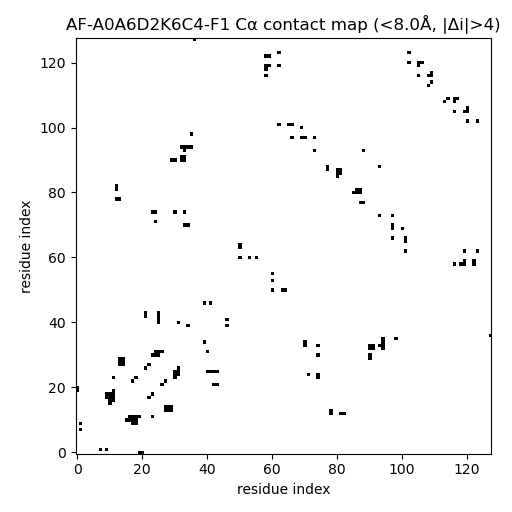87 C CA . GLN A 1 95 ? 1.502 6.955 -0.736 1.00 89.25 95 GLN A CA 1
ATOM 788 C C . GLN A 1 95 ? 0.371 7.951 -0.460 1.00 89.25 95 GLN A C 1
ATOM 790 O O . GLN A 1 95 ? -0.671 7.585 0.071 1.00 89.25 95 GLN A O 1
ATOM 795 N N . GLN A 1 96 ? 0.480 9.178 -0.985 1.00 88.19 96 GLN A N 1
ATOM 796 C CA . GLN A 1 96 ? -0.560 10.201 -0.819 1.00 88.19 96 GLN A CA 1
ATOM 797 C C . GLN A 1 96 ? -1.940 9.782 -1.344 1.00 88.19 96 GLN A C 1
ATOM 799 O O . GLN A 1 96 ? -2.965 10.277 -0.860 1.00 88.19 96 GLN A O 1
ATOM 804 N N . PHE A 1 97 ? -1.998 8.941 -2.381 1.00 87.94 97 PHE A N 1
ATOM 805 C CA . PHE A 1 97 ? -3.264 8.391 -2.850 1.00 87.94 97 PHE A CA 1
ATOM 806 C C . PHE A 1 97 ? -3.822 7.382 -1.850 1.00 87.94 97 PHE A C 1
ATOM 808 O O . PHE A 1 97 ? -4.991 7.509 -1.483 1.00 87.94 97 PHE A O 1
ATOM 815 N N . ILE A 1 98 ? -3.009 6.428 -1.399 1.00 87.62 98 ILE A N 1
ATOM 816 C CA . ILE A 1 98 ? -3.391 5.386 -0.437 1.00 87.62 98 ILE A CA 1
ATOM 817 C C . ILE A 1 98 ? -3.840 6.015 0.891 1.00 87.62 98 ILE A C 1
ATOM 819 O O . ILE A 1 98 ? -4.948 5.724 1.351 1.00 87.62 98 ILE A O 1
ATOM 823 N N . ASP A 1 99 ? -3.080 6.978 1.414 1.00 85.19 99 ASP A N 1
ATOM 824 C CA . ASP A 1 99 ? -3.357 7.697 2.667 1.00 85.19 99 ASP A CA 1
ATOM 825 C C . ASP A 1 99 ? -4.710 8.398 2.663 1.00 85.19 99 ASP A C 1
ATOM 827 O O . ASP A 1 99 ? -5.355 8.559 3.696 1.00 85.19 99 ASP A O 1
ATOM 831 N N . LYS A 1 100 ? -5.181 8.819 1.485 1.00 87.81 100 LYS A N 1
ATOM 832 C CA . LYS A 1 100 ? -6.504 9.431 1.328 1.00 87.81 100 LYS A CA 1
ATOM 833 C C . LYS A 1 100 ? -7.611 8.392 1.198 1.00 87.81 100 LYS A C 1
ATOM 835 O O . LYS A 1 100 ? -8.743 8.669 1.593 1.00 87.81 100 LYS A O 1
ATOM 840 N N . GLN A 1 101 ? -7.341 7.211 0.640 1.00 88.94 101 GLN A N 1
ATOM 841 C CA . GLN A 1 101 ? -8.370 6.191 0.402 1.00 88.94 101 GLN A CA 1
ATOM 842 C C . GLN A 1 101 ? -8.944 5.628 1.702 1.00 88.94 101 GLN A C 1
ATOM 844 O O . GLN A 1 101 ? -10.158 5.438 1.800 1.00 88.94 101 GLN A O 1
ATOM 849 N N . ILE A 1 102 ? -8.099 5.393 2.703 1.00 86.50 102 ILE A N 1
ATOM 850 C CA . ILE A 1 102 ? -8.491 4.794 3.985 1.00 86.50 102 ILE A CA 1
ATOM 851 C C . ILE A 1 102 ? -9.481 5.692 4.759 1.00 86.50 102 ILE A C 1
ATOM 853 O O . ILE A 1 102 ? -10.612 5.254 5.011 1.00 86.50 102 ILE A O 1
ATOM 857 N N . PRO A 1 103 ? -9.176 6.973 5.054 1.00 88.62 103 PRO A N 1
ATOM 858 C CA . PRO A 1 103 ? -10.124 7.871 5.711 1.00 88.62 103 PRO A CA 1
ATOM 859 C C . PRO A 1 103 ? -11.350 8.182 4.840 1.00 88.62 103 PRO A C 1
ATOM 861 O O . PRO A 1 103 ? -12.460 8.313 5.369 1.00 88.62 103 PRO A O 1
ATOM 864 N N . ASN A 1 104 ? -11.211 8.245 3.509 1.00 91.81 104 ASN A N 1
ATOM 865 C CA . ASN A 1 104 ? -12.361 8.404 2.611 1.00 91.81 104 ASN A CA 1
ATOM 866 C C . ASN A 1 104 ? -13.330 7.223 2.721 1.00 91.81 104 ASN A C 1
ATOM 868 O O . ASN A 1 104 ? -14.548 7.425 2.794 1.00 91.81 104 ASN A O 1
ATOM 872 N N . ARG A 1 105 ? -12.807 5.993 2.790 1.00 91.00 105 ARG A N 1
ATOM 873 C CA . ARG A 1 105 ? -13.620 4.790 2.970 1.00 91.00 105 ARG A CA 1
ATOM 874 C C . ARG A 1 105 ? -14.327 4.789 4.316 1.00 91.00 105 ARG A C 1
ATOM 876 O O . ARG A 1 105 ? -15.540 4.591 4.349 1.00 91.00 105 ARG A O 1
ATOM 883 N N . LEU A 1 106 ? -13.606 5.062 5.400 1.00 89.25 106 LEU A N 1
ATOM 884 C CA . LEU A 1 106 ? -14.178 5.151 6.748 1.00 89.25 106 LEU A CA 1
ATOM 885 C C . LEU A 1 106 ? -15.287 6.212 6.821 1.00 89.25 106 LEU A C 1
ATOM 887 O O . LEU A 1 106 ? -16.363 5.972 7.371 1.00 89.25 106 LEU A O 1
ATOM 891 N N . THR A 1 107 ? -15.070 7.366 6.185 1.00 88.94 107 THR A N 1
ATOM 892 C CA . THR A 1 107 ? -16.076 8.430 6.078 1.00 88.94 107 THR A CA 1
ATOM 893 C C . THR A 1 107 ? -17.303 7.974 5.290 1.00 88.94 107 THR A C 1
ATOM 895 O O . THR A 1 107 ? -18.430 8.266 5.691 1.00 88.94 107 THR A O 1
ATOM 898 N N . SER A 1 108 ? -17.107 7.262 4.178 1.00 91.62 108 SER A N 1
ATOM 899 C CA . SER A 1 108 ? -18.195 6.715 3.363 1.00 91.62 108 SER A CA 1
ATOM 900 C C . SER A 1 108 ? -19.031 5.700 4.145 1.00 91.62 108 SER A C 1
ATOM 902 O O . SER A 1 108 ? -20.248 5.851 4.192 1.00 91.62 108 SER A O 1
ATOM 904 N N . ILE A 1 109 ? -18.395 4.750 4.837 1.00 89.19 109 ILE A N 1
ATOM 905 C CA . ILE A 1 109 ? -19.071 3.757 5.687 1.00 89.19 109 ILE A CA 1
ATOM 906 C C . ILE A 1 109 ? -19.904 4.451 6.771 1.00 89.19 109 ILE A C 1
ATOM 908 O O . ILE A 1 109 ? -21.083 4.141 6.949 1.00 89.19 109 ILE A O 1
ATOM 912 N N . ARG A 1 110 ? -19.333 5.464 7.434 1.00 85.94 110 ARG A N 1
ATOM 913 C CA . ARG A 1 110 ? -20.057 6.263 8.431 1.00 85.94 110 ARG A CA 1
ATOM 914 C C . ARG A 1 110 ? -21.275 6.970 7.829 1.00 85.94 110 ARG A C 1
ATOM 916 O O . ARG A 1 110 ? -22.332 6.992 8.451 1.00 85.94 110 ARG A O 1
ATOM 923 N N . LYS A 1 111 ? -21.145 7.546 6.626 1.00 86.75 111 LYS A N 1
ATOM 924 C CA . LYS A 1 111 ? -22.257 8.202 5.908 1.00 86.75 111 LYS A CA 1
ATOM 925 C C . LYS A 1 111 ? -23.362 7.223 5.503 1.00 86.75 111 LYS A C 1
ATOM 927 O O . LYS A 1 111 ? -24.509 7.640 5.411 1.00 86.75 111 LYS A O 1
ATOM 932 N N . MET A 1 112 ? -23.039 5.946 5.301 1.00 89.31 112 MET A N 1
ATOM 933 C CA . MET A 1 112 ? -24.021 4.886 5.037 1.00 89.31 112 MET A CA 1
ATOM 934 C C . MET A 1 112 ? -24.788 4.442 6.296 1.00 89.31 112 MET A C 1
ATOM 936 O O . MET A 1 112 ? -25.664 3.591 6.202 1.00 89.31 112 MET A O 1
ATOM 940 N N . GLY A 1 113 ? -24.491 5.021 7.466 1.00 83.19 113 GLY A N 1
ATOM 941 C CA . GLY A 1 113 ? -25.198 4.747 8.717 1.00 83.19 113 GLY A CA 1
ATOM 942 C C . GLY A 1 113 ? -24.647 3.565 9.515 1.00 83.19 113 GLY A C 1
ATOM 943 O O . GLY A 1 113 ? -25.213 3.229 10.554 1.00 83.19 113 GLY A O 1
ATOM 944 N N . ASP A 1 114 ? -23.536 2.952 9.089 1.00 82.75 114 ASP A N 1
ATOM 945 C CA . ASP A 1 114 ? -22.925 1.852 9.836 1.00 82.75 114 ASP A CA 1
ATOM 946 C C . ASP A 1 114 ? -22.170 2.382 11.064 1.00 82.75 114 ASP A C 1
ATOM 948 O O . ASP A 1 114 ? -21.060 2.919 10.989 1.00 82.75 114 ASP A O 1
ATOM 952 N N . GLY A 1 115 ? -22.808 2.241 12.226 1.00 79.31 115 GLY A N 1
ATOM 953 C CA . GLY A 1 115 ? -22.279 2.708 13.498 1.00 79.31 115 GLY A CA 1
ATOM 954 C C . GLY A 1 115 ? -21.076 1.921 14.023 1.00 79.31 115 GLY A C 1
ATOM 955 O O . GLY A 1 115 ? -20.406 2.418 14.928 1.00 79.31 115 GLY A O 1
ATOM 956 N N . ARG A 1 116 ? -20.783 0.736 13.470 1.00 83.38 116 ARG A N 1
ATOM 957 C CA . ARG A 1 116 ? -19.700 -0.139 13.950 1.00 83.38 116 ARG A CA 1
ATOM 958 C C . ARG A 1 116 ? -18.317 0.479 13.758 1.00 83.38 116 ARG A C 1
ATOM 960 O O . ARG A 1 116 ? -17.428 0.248 14.562 1.00 83.38 116 ARG A O 1
ATOM 967 N N . TYR A 1 117 ? -18.162 1.337 12.750 1.00 83.88 117 TYR A N 1
ATOM 968 C CA . TYR A 1 117 ? -16.888 1.971 12.391 1.00 83.88 117 TYR A CA 1
ATOM 969 C C . TYR A 1 117 ? -16.776 3.427 12.860 1.00 83.88 117 TYR A C 1
ATOM 971 O O . TYR A 1 117 ? -15.934 4.176 12.364 1.00 83.88 117 TYR A O 1
ATOM 979 N N . LYS A 1 118 ? -17.620 3.867 13.807 1.00 81.56 118 LYS A N 1
ATOM 980 C CA . LYS A 1 118 ? -17.657 5.267 14.276 1.00 81.56 118 LYS A CA 1
ATOM 981 C C . LYS A 1 118 ? -16.298 5.781 14.760 1.00 81.56 118 LYS A C 1
ATOM 983 O O . LYS A 1 118 ? -15.961 6.923 14.454 1.00 81.56 118 LYS A O 1
ATOM 988 N N . ALA A 1 119 ? -15.530 4.941 15.455 1.00 85.81 119 ALA A N 1
ATOM 989 C CA . ALA A 1 119 ? -14.196 5.286 15.946 1.00 85.81 119 ALA A CA 1
ATOM 990 C C . ALA A 1 119 ? -13.088 5.127 14.886 1.00 85.81 119 ALA A C 1
ATOM 992 O O . ALA A 1 119 ? -11.970 5.567 15.113 1.00 85.81 119 ALA A O 1
ATOM 993 N N . GLY A 1 120 ? -13.376 4.576 13.700 1.00 85.12 120 GLY A N 1
ATOM 994 C CA . GLY A 1 120 ? -12.341 4.210 12.727 1.00 85.12 120 GLY A CA 1
ATOM 995 C C . GLY A 1 120 ? -11.489 5.374 12.227 1.00 85.12 120 GLY A C 1
ATOM 996 O O . GLY A 1 120 ? -10.285 5.218 12.074 1.00 85.12 120 GLY A O 1
ATOM 997 N N . LEU A 1 121 ? -12.072 6.563 12.034 1.00 85.94 121 LEU A N 1
ATOM 998 C CA . LEU A 1 121 ? -11.282 7.753 11.683 1.00 85.94 121 LEU A CA 1
ATOM 999 C C . LEU A 1 121 ? -10.323 8.158 12.809 1.00 85.94 121 LEU A C 1
ATOM 1001 O O . LEU A 1 121 ? -9.193 8.535 12.529 1.00 85.94 121 LEU A O 1
ATOM 1005 N N . GLN A 1 122 ? -10.761 8.073 14.069 1.00 86.50 122 GLN A N 1
ATOM 1006 C CA . GLN A 1 122 ? -9.920 8.393 15.226 1.00 86.50 122 GLN A CA 1
ATOM 1007 C C . GLN A 1 122 ? -8.796 7.365 15.368 1.00 86.50 122 GLN A C 1
ATOM 1009 O O . GLN A 1 122 ? -7.648 7.749 15.547 1.00 86.50 122 GLN A O 1
ATOM 1014 N N . THR A 1 123 ? -9.116 6.076 15.216 1.00 85.12 123 THR A N 1
ATOM 1015 C CA . TH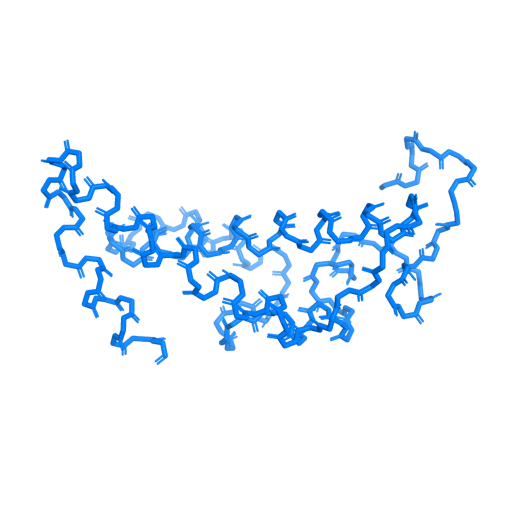R A 1 123 ? -8.135 4.984 15.238 1.00 85.12 123 THR A CA 1
ATOM 1016 C C . THR A 1 123 ? -7.098 5.124 14.127 1.00 85.12 123 THR A C 1
ATOM 1018 O O . THR A 1 123 ? -5.923 4.893 14.388 1.00 85.12 123 THR A O 1
ATOM 1021 N N . TRP A 1 124 ? -7.501 5.530 12.916 1.00 83.62 124 TRP A N 1
ATOM 1022 C CA . TRP A 1 124 ? -6.566 5.796 11.819 1.00 83.62 124 TRP A CA 1
ATOM 1023 C C . TRP A 1 124 ? -5.589 6.906 12.205 1.00 83.62 124 TRP A C 1
ATOM 1025 O O . TRP A 1 124 ? -4.402 6.636 12.335 1.00 83.62 124 TRP A O 1
ATOM 1035 N N . PHE A 1 125 ? -6.081 8.114 12.500 1.00 81.94 125 PHE A N 1
ATOM 1036 C CA . PHE A 1 125 ? -5.217 9.261 12.806 1.00 81.94 125 PHE A CA 1
ATOM 1037 C C . PHE A 1 125 ? -4.379 9.109 14.085 1.00 81.94 125 PHE A C 1
ATOM 1039 O O . PHE A 1 125 ? -3.398 9.823 14.237 1.00 81.94 125 PHE A O 1
ATOM 1046 N N . ALA A 1 126 ? -4.751 8.215 15.005 1.00 81.31 126 ALA A N 1
ATOM 1047 C CA . ALA A 1 126 ? -3.949 7.914 16.191 1.00 81.31 126 ALA A CA 1
ATOM 1048 C C . ALA A 1 126 ? -2.722 7.030 15.900 1.00 81.31 126 ALA A C 1
ATOM 1050 O O . ALA A 1 126 ? -1.790 7.026 16.696 1.00 81.31 126 ALA A O 1
ATOM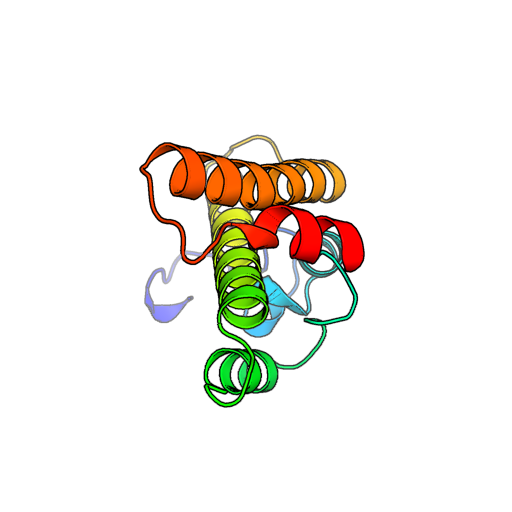 1051 N N . ASN A 1 127 ? -2.735 6.281 14.793 1.00 67.38 127 ASN A N 1
ATOM 1052 C CA . ASN A 1 127 ? -1.681 5.338 14.402 1.00 67.38 127 ASN A CA 1
ATOM 1053 C C . ASN A 1 127 ? -1.078 5.669 13.020 1.00 67.38 127 ASN A C 1
ATOM 1055 O O . ASN A 1 127 ? -0.3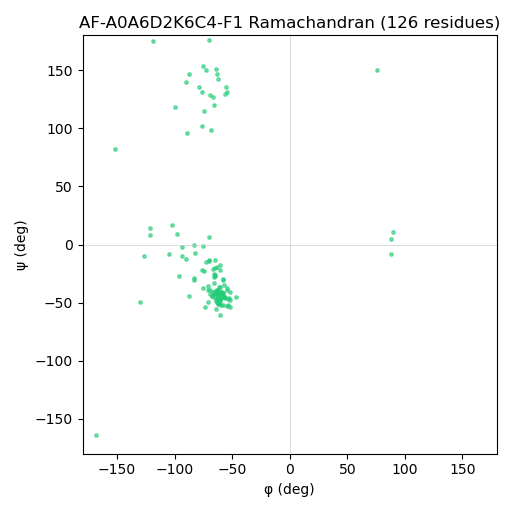43 4.849 12.474 1.00 67.38 127 ASN A O 1
ATOM 1059 N N . SER A 1 128 ? -1.443 6.824 12.442 1.00 60.41 128 SER A N 1
ATOM 1060 C CA . SER A 1 128 ? -0.895 7.339 11.180 1.00 60.41 128 SER A CA 1
ATOM 1061 C C . SER A 1 128 ? 0.321 8.202 11.455 1.00 60.41 128 SER A C 1
ATOM 1063 O O . SER A 1 128 ? 0.209 9.093 12.323 1.00 60.41 128 SER A O 1
#

Solvent-accessible surface area (backbone atoms only — not comparable to full-atom values): 7634 Å² total; per-residue (Å²): 119,61,92,83,38,86,86,56,75,62,44,29,92,83,81,60,51,76,51,43,73,57,33,60,61,49,70,31,71,60,32,48,57,35,56,80,67,75,90,72,76,68,57,70,66,59,53,51,51,64,68,64,49,75,89,52,58,69,54,64,49,49,50,51,49,50,52,53,53,50,50,57,50,50,53,52,50,50,56,50,36,46,76,72,68,44,83,82,75,56,38,69,58,50,30,59,50,53,67,48,48,56,55,51,47,44,50,48,46,44,72,72,64,45,69,89,48,67,60,38,57,58,56,46,66,74,76,102

Mean predicted aligned error: 6.15 Å